Protein AF-A0A316LVY5-F1 (afdb_monomer_lite)

Foldseek 3Di:
DWDKDDDLEAEIEGEDDDDDPVCPPVCVRVVVVVVVLVVSLVRHDQPDKYKYKYFDDPPCPVVVVVSQWDDDPDRMIIHIHHRD

Secondary structure (DSSP, 8-state):
-EEEEE-SSSEEEEEEE---GGGTTTTHHHHHHHHHHHHHHHHS-SSS-EEEEEEPPTT-HHHHHHTT-EE-STTEEEEEE---

Structure (mmCIF, N/CA/C/O backbone):
data_AF-A0A316LVY5-F1
#
_entry.id   AF-A0A316LVY5-F1
#
loop_
_atom_site.group_PDB
_atom_site.id
_atom_site.type_symbol
_atom_site.label_atom_id
_atom_site.label_alt_id
_atom_site.label_comp_id
_atom_site.label_asym_id
_atom_site.label_entity_id
_atom_site.label_seq_id
_atom_site.pdbx_PDB_ins_code
_atom_site.Cartn_x
_atom_site.Cartn_y
_atom_site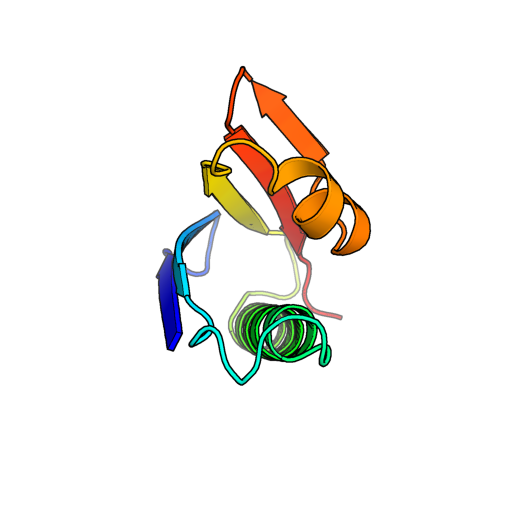.Cartn_z
_atom_site.occupancy
_atom_site.B_iso_or_equiv
_atom_site.auth_seq_id
_atom_site.auth_comp_id
_atom_site.auth_asym_id
_atom_site.auth_atom_id
_atom_site.pdbx_PDB_model_num
ATOM 1 N N . MET A 1 1 ? -12.564 3.447 0.350 1.00 92.56 1 MET A N 1
ATOM 2 C CA . MET A 1 1 ? -12.126 3.951 -0.970 1.00 92.56 1 MET A CA 1
ATOM 3 C C . MET A 1 1 ? -10.628 4.170 -0.942 1.00 92.56 1 MET A C 1
ATOM 5 O O . MET A 1 1 ? -10.084 4.335 0.148 1.00 92.56 1 MET A O 1
ATOM 9 N N . VAL A 1 2 ? -9.997 4.206 -2.111 1.00 96.38 2 VAL A N 1
ATOM 10 C CA . VAL A 1 2 ? -8.608 4.638 -2.275 1.00 96.38 2 VAL A CA 1
ATOM 11 C C . VAL A 1 2 ? -8.509 5.543 -3.503 1.00 96.38 2 VAL A C 1
ATOM 13 O O . VAL A 1 2 ? -9.203 5.298 -4.490 1.00 96.38 2 VAL A O 1
ATOM 16 N N . ARG A 1 3 ? -7.691 6.596 -3.430 1.00 97.75 3 ARG A N 1
ATOM 17 C CA . ARG A 1 3 ? -7.336 7.466 -4.556 1.00 97.75 3 ARG A CA 1
ATOM 18 C C . ARG A 1 3 ? -5.844 7.333 -4.832 1.00 97.75 3 ARG A C 1
ATOM 20 O O . ARG A 1 3 ? -5.028 7.670 -3.976 1.00 97.75 3 ARG A O 1
ATOM 27 N N . LEU A 1 4 ? -5.523 6.863 -6.032 1.00 97.75 4 LEU A N 1
ATOM 28 C CA . LEU A 1 4 ? -4.165 6.660 -6.519 1.00 97.75 4 LEU A CA 1
ATOM 29 C C . LEU A 1 4 ? -3.888 7.629 -7.672 1.00 97.75 4 LEU A C 1
ATOM 31 O O . LEU A 1 4 ? -4.720 7.778 -8.564 1.00 97.75 4 LEU A O 1
ATOM 35 N N . LEU A 1 5 ? -2.730 8.278 -7.639 1.00 97.81 5 LEU A N 1
ATOM 36 C CA . LEU A 1 5 ? -2.208 9.135 -8.704 1.00 97.81 5 LEU A CA 1
ATOM 37 C C . LEU A 1 5 ? -0.838 8.594 -9.114 1.00 97.81 5 LEU A C 1
ATOM 39 O O . LEU A 1 5 ? -0.137 8.071 -8.255 1.00 97.81 5 LEU A O 1
ATOM 43 N N . GLY A 1 6 ? -0.437 8.715 -10.375 1.00 96.31 6 GLY A N 1
ATOM 44 C CA . GLY A 1 6 ? 0.908 8.318 -10.796 1.00 96.31 6 GLY A CA 1
ATOM 45 C C . GLY A 1 6 ? 1.100 8.343 -12.304 1.00 96.31 6 GLY A C 1
ATOM 46 O O . GLY A 1 6 ? 0.134 8.466 -13.057 1.00 96.31 6 GLY A O 1
ATOM 47 N N . ASP A 1 7 ? 2.357 8.222 -12.720 1.00 95.25 7 ASP A N 1
ATOM 48 C CA . ASP A 1 7 ? 2.798 8.310 -14.118 1.00 95.25 7 ASP A CA 1
ATOM 49 C C . ASP A 1 7 ? 3.129 6.948 -14.756 1.00 95.25 7 ASP A C 1
ATOM 51 O O . ASP A 1 7 ? 3.382 6.881 -15.957 1.00 95.25 7 ASP A O 1
ATOM 55 N N . ARG A 1 8 ? 3.097 5.864 -13.965 1.00 92.94 8 ARG A N 1
ATOM 56 C CA . ARG A 1 8 ? 3.472 4.486 -14.350 1.00 92.94 8 ARG A CA 1
ATOM 57 C C . ARG A 1 8 ? 4.945 4.280 -14.722 1.00 92.94 8 ARG A C 1
ATOM 59 O O . ARG A 1 8 ? 5.308 3.168 -15.096 1.00 92.94 8 ARG A O 1
ATOM 66 N N . GLY A 1 9 ? 5.781 5.307 -14.600 1.00 92.19 9 GLY A N 1
ATOM 67 C CA . GLY A 1 9 ? 7.191 5.273 -14.988 1.00 92.19 9 GLY A CA 1
ATOM 68 C C . GLY A 1 9 ? 8.157 5.490 -13.828 1.00 92.19 9 GLY A C 1
ATOM 69 O O . GLY A 1 9 ? 9.268 4.973 -13.858 1.00 92.19 9 GLY A O 1
ATOM 70 N N . MET A 1 10 ? 7.754 6.229 -12.797 1.00 94.19 10 MET A N 1
ATOM 71 C CA . MET A 1 10 ? 8.648 6.584 -11.698 1.00 94.19 10 MET A CA 1
ATOM 72 C C . MET A 1 10 ? 7.961 6.483 -10.344 1.00 94.19 10 MET A C 1
ATOM 74 O O . MET A 1 10 ? 8.493 5.835 -9.440 1.00 94.19 10 MET A O 1
ATOM 78 N N . SER A 1 11 ? 6.784 7.096 -10.198 1.00 96.56 11 SER A N 1
ATOM 79 C CA . SER A 1 11 ? 6.150 7.201 -8.889 1.00 96.56 11 SER A CA 1
ATOM 80 C C . SER A 1 11 ? 4.627 7.221 -8.924 1.00 96.56 11 SER A C 1
ATOM 82 O O . SER A 1 11 ? 3.961 7.627 -9.882 1.00 96.56 11 SER A O 1
ATOM 84 N N . PHE A 1 12 ? 4.076 6.771 -7.804 1.00 98.31 12 PHE A N 1
ATOM 85 C CA . PHE A 1 12 ? 2.673 6.830 -7.459 1.00 98.31 12 PHE A CA 1
ATOM 86 C C . PHE A 1 12 ? 2.497 7.504 -6.105 1.00 98.31 12 PHE A C 1
ATOM 88 O O . PHE A 1 12 ? 3.313 7.351 -5.198 1.00 98.31 12 PHE A O 1
ATOM 95 N N . TYR A 1 13 ? 1.370 8.185 -5.939 1.00 97.88 13 TYR A N 1
ATOM 96 C CA . TYR A 1 13 ? 0.968 8.807 -4.692 1.00 97.88 13 TYR A CA 1
ATOM 97 C C . TYR A 1 13 ? -0.410 8.299 -4.257 1.00 97.88 13 TYR A C 1
ATOM 99 O O . TYR A 1 13 ? -1.419 8.494 -4.946 1.00 97.88 13 TYR A O 1
ATOM 107 N N . LEU A 1 14 ? -0.461 7.651 -3.093 1.00 97.56 14 LEU A N 1
ATOM 108 C CA . LEU A 1 14 ? -1.700 7.242 -2.441 1.00 97.56 14 LEU A CA 1
ATOM 109 C C . LEU A 1 14 ? -2.252 8.448 -1.678 1.00 97.56 14 LEU A C 1
ATOM 111 O O . LEU A 1 14 ? -1.837 8.757 -0.562 1.00 97.56 14 LEU A O 1
ATOM 115 N N . LYS A 1 15 ? -3.162 9.176 -2.333 1.00 95.31 15 LYS A N 1
ATOM 116 C CA . LYS A 1 15 ? -3.618 10.486 -1.862 1.00 95.31 15 LYS A CA 1
ATOM 117 C C . LYS A 1 15 ? -4.599 10.377 -0.706 1.00 95.31 15 LYS A C 1
ATOM 119 O O . LYS A 1 15 ? -4.391 11.023 0.315 1.00 95.31 15 LYS A O 1
ATOM 124 N N . ASP A 1 16 ? -5.645 9.572 -0.882 1.00 92.56 16 ASP A N 1
ATOM 125 C CA . ASP A 1 16 ? -6.651 9.343 0.152 1.00 92.56 16 ASP A CA 1
ATOM 126 C C . ASP A 1 16 ? -6.965 7.862 0.257 1.00 92.56 16 ASP A C 1
ATOM 128 O O . ASP A 1 16 ? -7.122 7.163 -0.746 1.00 92.56 16 ASP A O 1
ATOM 132 N N . MET A 1 17 ? -7.140 7.402 1.486 1.00 94.81 17 MET A N 1
ATOM 133 C CA . MET A 1 17 ? -7.645 6.077 1.778 1.00 94.81 17 MET A CA 1
ATOM 134 C C . MET A 1 17 ? -8.525 6.158 3.013 1.00 94.81 17 MET A C 1
ATOM 136 O O . MET A 1 17 ? -8.140 6.716 4.036 1.00 94.81 17 MET A O 1
ATOM 140 N N . ALA A 1 18 ? -9.724 5.595 2.910 1.00 94.06 18 ALA A N 1
ATOM 141 C CA . ALA A 1 18 ? -10.687 5.615 3.998 1.00 94.06 18 ALA A CA 1
ATOM 142 C C . ALA A 1 18 ? -11.465 4.305 4.061 1.00 94.06 18 ALA A C 1
ATOM 144 O O . ALA A 1 18 ? -11.951 3.795 3.043 1.00 94.06 18 ALA A O 1
ATOM 145 N N . ILE A 1 19 ? -11.619 3.800 5.281 1.00 95.12 19 ILE A N 1
ATOM 146 C CA . ILE A 1 19 ? -12.480 2.672 5.623 1.00 95.12 19 ILE A CA 1
ATOM 147 C C . ILE A 1 19 ? -13.561 3.199 6.558 1.00 95.12 19 ILE A C 1
ATOM 149 O O . ILE A 1 19 ? -13.249 3.811 7.581 1.00 95.12 19 ILE A O 1
ATOM 153 N N . LEU A 1 20 ? -14.828 2.957 6.215 1.00 95.88 20 LEU A N 1
ATOM 154 C CA . LEU A 1 20 ? -15.948 3.313 7.086 1.00 95.88 20 LEU A CA 1
ATOM 155 C C . LEU A 1 20 ? -15.761 2.658 8.468 1.00 95.88 20 LEU A C 1
ATOM 157 O O . LEU A 1 20 ? -15.399 1.479 8.506 1.00 95.88 20 LEU A O 1
ATOM 161 N N . PRO A 1 21 ? -16.076 3.346 9.582 1.00 95.88 21 PRO A N 1
ATOM 162 C CA . PRO A 1 21 ? -15.799 2.852 10.934 1.00 95.88 21 PRO A CA 1
ATOM 163 C C . PRO A 1 21 ? -16.256 1.407 11.195 1.00 95.88 21 PRO A C 1
ATOM 165 O O . PRO A 1 21 ? -15.484 0.591 11.685 1.00 95.88 21 PRO A O 1
ATOM 168 N N . LYS A 1 22 ? -17.464 1.033 10.745 1.00 97.62 22 LYS A N 1
ATOM 169 C CA . LYS A 1 22 ? -18.034 -0.325 10.901 1.00 97.62 22 LYS A CA 1
ATOM 170 C C . LYS A 1 22 ? -17.255 -1.464 10.208 1.00 97.62 22 LYS A C 1
ATOM 172 O O . LYS A 1 22 ? -17.540 -2.644 10.438 1.00 97.62 22 LYS A O 1
ATOM 177 N N . TRP A 1 23 ? -16.307 -1.120 9.338 1.00 96.44 23 TRP A N 1
ATOM 178 C CA . TRP A 1 23 ? -15.457 -2.047 8.584 1.00 96.44 23 TRP A CA 1
ATOM 179 C C . TRP A 1 23 ? -13.976 -1.982 8.997 1.00 96.44 23 TRP A C 1
ATOM 181 O O . TRP A 1 23 ? -13.153 -2.723 8.460 1.00 96.44 23 TRP A O 1
ATOM 191 N N . GLN A 1 24 ? -13.612 -1.119 9.948 1.00 94.94 24 GLN A N 1
ATOM 192 C CA . GLN A 1 24 ? -12.251 -1.059 10.483 1.00 94.94 24 GLN A CA 1
ATOM 193 C C . GLN A 1 24 ? -11.950 -2.285 11.361 1.00 94.94 24 GLN A C 1
ATOM 195 O O . GLN A 1 24 ? -12.860 -2.963 11.832 1.00 94.94 24 GLN A O 1
ATOM 200 N N . GLY A 1 25 ? -10.667 -2.629 11.516 1.00 95.19 25 GLY A N 1
ATOM 201 C CA . GLY A 1 25 ? -10.231 -3.819 12.267 1.00 95.19 25 GLY A CA 1
ATOM 202 C C . GLY A 1 25 ? -10.499 -5.168 11.580 1.00 95.19 25 GLY A C 1
ATOM 203 O O . GLY A 1 25 ? -10.066 -6.198 12.079 1.00 95.19 25 GLY A O 1
ATOM 204 N N . LYS A 1 26 ? -11.156 -5.182 10.411 1.00 97.12 26 LYS A N 1
ATOM 205 C CA . LYS A 1 26 ? -11.526 -6.403 9.665 1.00 97.12 26 LYS A CA 1
ATOM 206 C C . LYS A 1 26 ? -10.606 -6.716 8.480 1.00 97.12 26 LYS A C 1
ATOM 208 O O . LYS A 1 26 ? -10.979 -7.449 7.573 1.00 97.12 26 LYS A O 1
ATOM 213 N N . GLY A 1 27 ? -9.433 -6.087 8.419 1.00 96.62 27 GLY A N 1
ATOM 214 C CA . GLY A 1 27 ? -8.485 -6.263 7.312 1.00 96.62 27 GLY A CA 1
ATOM 215 C C . GLY A 1 27 ? -8.846 -5.537 6.007 1.00 96.62 27 GLY A C 1
ATOM 216 O O . GLY A 1 27 ? -8.053 -5.574 5.071 1.00 96.62 27 GLY A O 1
ATOM 217 N N . CYS A 1 28 ? -9.970 -4.810 5.934 1.00 97.38 28 CYS A N 1
ATOM 218 C CA . CYS A 1 28 ? -10.395 -4.107 4.714 1.00 97.38 28 CYS A CA 1
ATOM 219 C C . CYS A 1 28 ? -9.350 -3.107 4.191 1.00 97.38 28 CYS A C 1
ATOM 221 O O . CYS A 1 28 ? -9.167 -2.982 2.984 1.00 97.38 28 CYS A O 1
ATOM 223 N N . GLY A 1 29 ? -8.640 -2.415 5.089 1.00 96.81 29 GLY A N 1
ATOM 224 C CA . GLY A 1 29 ? -7.561 -1.504 4.698 1.00 96.81 29 GLY A CA 1
ATOM 225 C C . GLY A 1 29 ? -6.406 -2.236 4.015 1.00 96.81 29 GLY A C 1
ATOM 226 O O . GLY A 1 29 ? -5.972 -1.841 2.936 1.00 96.81 29 GLY A O 1
ATOM 227 N N . LYS A 1 30 ? -5.963 -3.351 4.605 1.00 97.69 30 LYS A N 1
ATOM 228 C CA . LYS A 1 30 ? -4.924 -4.201 4.017 1.00 97.69 30 LYS A CA 1
ATOM 229 C C . LYS A 1 30 ? -5.365 -4.728 2.652 1.00 97.69 30 LYS A C 1
ATOM 231 O O . LYS A 1 30 ? -4.585 -4.655 1.714 1.00 97.69 30 LYS A O 1
ATOM 236 N N . ALA A 1 31 ? -6.610 -5.191 2.527 1.00 97.75 31 ALA A N 1
ATOM 237 C CA . ALA A 1 31 ? -7.156 -5.682 1.263 1.00 97.75 31 ALA A CA 1
ATOM 238 C C . ALA A 1 31 ? -7.142 -4.608 0.160 1.00 97.75 31 ALA A C 1
ATOM 240 O O . ALA A 1 31 ? -6.682 -4.888 -0.942 1.00 97.75 31 ALA A O 1
ATOM 241 N N . LEU A 1 32 ? -7.555 -3.369 0.465 1.00 97.81 32 LEU A N 1
ATOM 242 C CA . LEU A 1 32 ? -7.479 -2.263 -0.501 1.00 97.81 32 LEU A CA 1
ATOM 243 C C . LEU A 1 32 ? -6.043 -1.985 -0.956 1.00 97.81 32 LEU A C 1
ATOM 245 O O . LEU A 1 32 ? -5.817 -1.788 -2.146 1.00 97.81 32 LEU A O 1
ATOM 249 N N . LEU A 1 33 ? -5.080 -1.979 -0.031 1.00 97.94 33 LEU A N 1
ATOM 250 C CA . LEU A 1 33 ? -3.673 -1.789 -0.382 1.00 97.94 33 LEU A CA 1
ATOM 251 C C . LEU A 1 33 ? -3.150 -2.917 -1.278 1.00 97.94 33 LEU A C 1
ATOM 253 O O . LEU A 1 33 ? -2.472 -2.626 -2.254 1.00 97.94 33 LEU A O 1
ATOM 257 N N . GLN A 1 34 ? -3.516 -4.177 -1.015 1.00 97.94 34 GLN A N 1
ATOM 258 C CA . GLN A 1 34 ? -3.129 -5.288 -1.894 1.00 97.94 34 GLN A CA 1
ATOM 259 C C . GLN A 1 34 ? -3.691 -5.128 -3.309 1.00 97.94 34 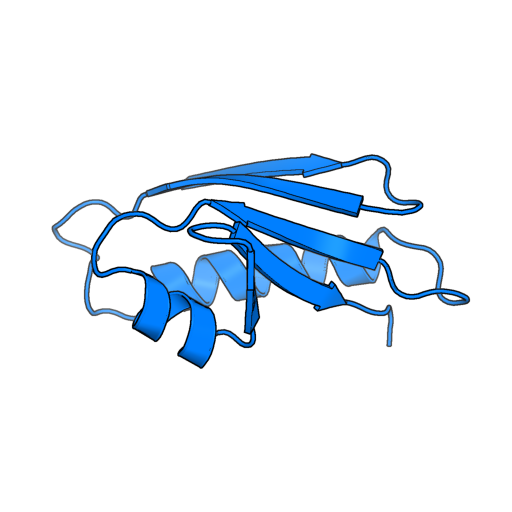GLN A C 1
ATOM 261 O O . GLN A 1 34 ? -2.962 -5.333 -4.273 1.00 97.94 34 GLN A O 1
ATOM 266 N N . SER A 1 35 ? -4.950 -4.699 -3.448 1.00 97.75 35 SER A N 1
ATOM 267 C CA . SER A 1 35 ? -5.527 -4.389 -4.762 1.00 97.75 35 SER A CA 1
ATOM 268 C C . SER A 1 35 ? -4.776 -3.266 -5.482 1.00 97.75 35 SER A C 1
ATOM 270 O O . SER A 1 35 ? -4.590 -3.341 -6.692 1.00 97.75 35 SER A O 1
ATOM 272 N N . VAL A 1 36 ? -4.318 -2.243 -4.753 1.00 98.19 36 VAL A N 1
ATOM 273 C CA . VAL A 1 36 ? -3.485 -1.171 -5.319 1.00 98.19 36 VAL A CA 1
ATOM 274 C C . VAL A 1 36 ? -2.132 -1.705 -5.779 1.00 98.19 36 VAL A C 1
ATOM 276 O O . VAL A 1 36 ? -1.709 -1.370 -6.879 1.00 98.19 36 VAL A O 1
ATOM 279 N N . TYR A 1 37 ? -1.465 -2.533 -4.974 1.00 97.88 37 TYR A N 1
ATOM 280 C CA . TYR A 1 37 ? -0.160 -3.092 -5.334 1.00 97.88 37 TYR A CA 1
ATOM 281 C C . TYR A 1 37 ? -0.254 -3.962 -6.583 1.00 97.88 37 TYR A C 1
ATOM 283 O O . TYR A 1 37 ? 0.494 -3.727 -7.523 1.00 97.88 37 TYR A O 1
ATOM 291 N N . ALA A 1 38 ? -1.229 -4.876 -6.626 1.00 97.88 38 ALA A N 1
ATOM 292 C CA . ALA A 1 38 ? -1.475 -5.721 -7.791 1.00 97.88 38 ALA A CA 1
ATOM 293 C C . ALA A 1 38 ? -1.727 -4.878 -9.049 1.00 97.88 38 ALA A C 1
ATOM 295 O O . ALA A 1 38 ? -1.085 -5.085 -10.074 1.00 97.88 38 ALA A O 1
ATOM 296 N N . TRP A 1 39 ? -2.583 -3.854 -8.949 1.00 97.38 39 TRP A N 1
ATOM 297 C CA . TRP A 1 39 ? -2.842 -2.968 -10.080 1.00 97.38 39 TRP A CA 1
ATOM 298 C C . TRP A 1 39 ? -1.580 -2.225 -10.535 1.00 97.38 39 TRP A C 1
ATOM 300 O O . TRP A 1 39 ? -1.342 -2.122 -11.733 1.00 97.38 39 TRP A O 1
ATOM 310 N N . ILE A 1 40 ? -0.757 -1.713 -9.613 1.00 97.75 40 ILE A N 1
ATOM 311 C CA . ILE A 1 40 ? 0.501 -1.044 -9.974 1.00 97.75 40 ILE A CA 1
ATOM 312 C C . ILE A 1 40 ? 1.437 -2.030 -10.676 1.00 97.75 40 ILE A C 1
ATOM 314 O O . ILE A 1 40 ? 1.898 -1.728 -11.770 1.00 97.75 40 ILE A O 1
ATOM 318 N N . GLU A 1 41 ? 1.680 -3.203 -10.093 1.00 96.38 41 GLU A N 1
ATOM 319 C CA . GLU A 1 41 ? 2.578 -4.222 -10.651 1.00 96.38 41 GLU A CA 1
ATOM 320 C C . GLU A 1 41 ? 2.138 -4.680 -12.053 1.00 96.38 41 GLU A C 1
ATOM 322 O O . GLU A 1 41 ? 2.978 -4.859 -12.930 1.00 96.38 41 GLU A O 1
ATOM 327 N N . GLU A 1 42 ? 0.833 -4.776 -12.314 1.00 96.25 42 GLU A N 1
ATOM 328 C CA . GLU A 1 42 ? 0.285 -5.095 -13.641 1.00 96.25 42 GLU A CA 1
ATOM 329 C C . GLU A 1 42 ? 0.432 -3.952 -14.666 1.00 96.25 42 GLU A C 1
ATOM 331 O O . GLU A 1 42 ? 0.417 -4.202 -15.874 1.00 96.25 42 GLU A O 1
ATOM 336 N N . ASN A 1 43 ? 0.565 -2.698 -14.214 1.00 95.75 43 ASN A N 1
ATOM 337 C CA . ASN A 1 43 ? 0.492 -1.494 -15.057 1.00 95.75 43 ASN A CA 1
ATOM 338 C C . ASN A 1 43 ? 1.813 -0.721 -15.193 1.00 95.75 43 ASN A C 1
ATOM 340 O O . ASN A 1 43 ? 1.823 0.340 -15.825 1.00 95.75 43 ASN A O 1
ATOM 344 N N . ILE A 1 44 ? 2.907 -1.229 -14.630 1.00 96.94 44 ILE A N 1
ATOM 345 C CA . ILE A 1 44 ? 4.258 -0.680 -14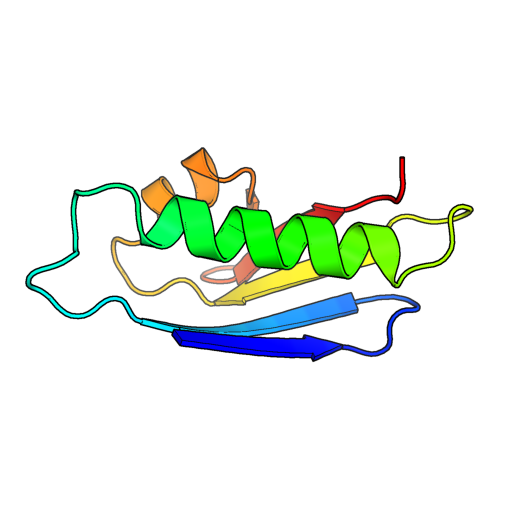.802 1.00 96.94 44 ILE A CA 1
ATOM 346 C C . ILE A 1 44 ? 5.121 -1.575 -15.698 1.00 96.94 44 ILE A C 1
ATOM 348 O O . ILE A 1 44 ? 4.797 -2.737 -15.977 1.00 96.94 44 ILE A O 1
ATOM 352 N N . ALA A 1 45 ? 6.232 -1.010 -16.164 1.00 94.38 45 ALA A N 1
ATOM 353 C CA . ALA A 1 45 ? 7.258 -1.738 -16.898 1.00 94.38 45 ALA A CA 1
ATOM 354 C C . ALA A 1 45 ? 7.981 -2.750 -15.981 1.00 94.38 45 ALA A C 1
ATOM 356 O O . ALA A 1 45 ? 8.062 -2.557 -14.768 1.00 94.38 45 ALA A O 1
ATOM 357 N N . ALA A 1 46 ? 8.493 -3.847 -16.544 1.00 94.00 46 ALA A N 1
ATOM 358 C CA . ALA A 1 46 ? 9.139 -4.917 -15.768 1.00 94.00 46 ALA A CA 1
ATOM 359 C C . ALA A 1 46 ? 10.600 -4.601 -15.403 1.00 94.00 46 ALA A C 1
ATOM 361 O O . ALA A 1 46 ? 11.186 -5.178 -14.483 1.00 94.00 46 ALA A O 1
ATOM 362 N N . GLU A 1 47 ? 11.194 -3.669 -16.135 1.00 94.19 47 GLU A N 1
ATOM 363 C CA . GLU A 1 47 ? 12.605 -3.336 -16.104 1.00 94.19 47 GLU A CA 1
ATOM 364 C C . GLU A 1 47 ? 12.994 -2.618 -14.809 1.00 94.19 47 GLU A C 1
ATOM 366 O O . GLU A 1 47 ? 14.065 -2.882 -14.255 1.00 94.19 47 GLU A O 1
ATOM 371 N N . TYR A 1 48 ? 12.121 -1.751 -14.290 1.00 93.44 48 TYR A N 1
ATOM 372 C CA . TYR A 1 48 ? 12.430 -0.869 -13.168 1.00 93.44 48 TYR A CA 1
ATOM 373 C C . TYR A 1 48 ? 11.358 -0.900 -12.069 1.00 93.44 48 TYR A C 1
ATOM 375 O O . TYR A 1 48 ? 10.171 -1.071 -12.348 1.00 93.44 48 TYR A O 1
ATOM 383 N N . PRO A 1 49 ? 11.762 -0.745 -10.794 1.00 96.56 49 PRO A N 1
ATOM 384 C CA . PRO A 1 49 ? 10.822 -0.502 -9.713 1.00 96.56 49 PRO A CA 1
ATOM 385 C C . PRO A 1 49 ? 10.300 0.943 -9.753 1.00 96.56 49 PRO A C 1
ATOM 387 O O . PRO A 1 49 ? 10.986 1.849 -10.223 1.00 96.56 49 PRO A O 1
ATOM 390 N N . VAL A 1 50 ? 9.122 1.162 -9.177 1.00 97.75 50 VAL A N 1
ATOM 391 C CA . VAL A 1 50 ? 8.509 2.483 -8.965 1.00 97.75 50 VAL A CA 1
ATOM 392 C C . VAL A 1 50 ? 8.300 2.736 -7.473 1.00 97.75 50 VAL A C 1
ATOM 394 O O . VAL A 1 50 ? 8.164 1.786 -6.692 1.00 97.75 50 VAL A O 1
ATOM 397 N N . SER A 1 51 ? 8.246 4.002 -7.060 1.00 97.62 51 SER A N 1
ATOM 398 C CA . SER A 1 51 ? 7.855 4.356 -5.693 1.00 97.62 51 SER A CA 1
ATOM 399 C C . SER A 1 51 ? 6.336 4.453 -5.553 1.00 97.62 51 SER A C 1
ATOM 401 O O . SER A 1 51 ? 5.635 4.944 -6.433 1.00 97.62 51 SER A O 1
ATOM 403 N N . LEU A 1 52 ? 5.810 4.000 -4.419 1.00 98.19 52 LEU A N 1
ATOM 404 C CA . LEU A 1 52 ? 4.474 4.327 -3.942 1.00 98.19 52 LEU A CA 1
ATOM 405 C C . LEU A 1 52 ? 4.609 5.108 -2.641 1.00 98.19 52 LEU A C 1
ATOM 407 O O . LEU A 1 52 ? 5.102 4.587 -1.640 1.00 98.19 52 LEU A O 1
ATOM 411 N N . GLU A 1 53 ? 4.149 6.349 -2.662 1.00 97.62 53 GLU A N 1
ATOM 412 C CA . GLU A 1 53 ? 4.345 7.319 -1.592 1.00 97.62 53 GLU A CA 1
ATOM 413 C C . GLU A 1 53 ? 3.015 7.732 -0.962 1.00 97.62 53 GLU A C 1
ATOM 415 O O . GLU A 1 53 ? 1.969 7.765 -1.616 1.00 97.62 53 GLU A O 1
ATOM 420 N N . LEU A 1 54 ? 3.051 8.056 0.329 1.00 97.31 54 LEU A N 1
ATOM 421 C CA . LEU A 1 54 ? 1.916 8.613 1.058 1.00 97.31 54 LEU A CA 1
ATOM 422 C C . LEU A 1 54 ? 2.375 9.523 2.193 1.00 97.31 54 LEU A C 1
ATOM 424 O O . LEU A 1 54 ? 3.514 9.457 2.652 1.00 97.31 54 LEU A O 1
ATOM 428 N N . LEU A 1 55 ? 1.445 10.337 2.687 1.00 95.94 55 LEU A N 1
ATOM 429 C CA . LEU A 1 55 ? 1.582 11.027 3.964 1.00 95.94 55 LEU A CA 1
ATOM 430 C C . LEU A 1 55 ? 0.711 10.320 4.996 1.00 95.94 55 LEU A C 1
ATOM 432 O O . LEU A 1 55 ? -0.512 10.253 4.849 1.00 95.94 55 LEU A O 1
ATOM 436 N N . SER A 1 56 ? 1.339 9.795 6.043 1.00 93.94 56 SER A N 1
ATOM 437 C CA . SER A 1 56 ? 0.616 9.066 7.074 1.00 93.94 56 SER A CA 1
ATOM 438 C C . SER A 1 56 ? -0.137 10.014 8.004 1.00 93.94 56 SER A C 1
ATOM 440 O O . SER A 1 56 ? 0.349 11.076 8.413 1.00 93.94 56 SER A O 1
ATOM 442 N N . SER A 1 57 ? -1.364 9.618 8.341 1.00 91.75 57 SER A N 1
ATOM 443 C CA . SER A 1 57 ? -2.136 10.278 9.391 1.00 91.75 57 SER A CA 1
ATOM 444 C C . SER A 1 57 ? -1.602 9.864 10.764 1.00 91.75 57 SER A C 1
ATOM 446 O O . SER A 1 57 ? -1.177 8.719 10.918 1.00 91.75 57 SER A O 1
ATOM 448 N N . PRO A 1 58 ? -1.651 10.743 11.782 1.00 89.75 58 PRO A N 1
ATOM 449 C CA . PRO A 1 58 ? -1.194 10.400 13.126 1.00 89.75 58 PRO A CA 1
ATOM 450 C C . PRO A 1 58 ? -1.790 9.073 13.618 1.00 89.75 58 PRO A C 1
ATOM 452 O O . PRO A 1 58 ? -3.007 8.896 13.607 1.00 89.75 58 PRO A O 1
ATOM 455 N N . GLY A 1 59 ? -0.928 8.138 14.026 1.00 90.94 59 GLY A N 1
ATOM 456 C CA . GLY A 1 59 ? -1.329 6.814 14.516 1.00 90.94 59 GLY A CA 1
ATOM 457 C C . GLY A 1 59 ? -1.540 5.740 13.439 1.00 90.94 59 GLY A C 1
ATOM 458 O O . GLY A 1 59 ? -1.756 4.584 13.792 1.00 90.94 59 GLY A O 1
ATOM 459 N N . ALA A 1 60 ? -1.445 6.071 12.146 1.00 93.00 60 ALA A N 1
ATOM 460 C CA . ALA A 1 60 ? -1.560 5.097 11.054 1.00 93.00 60 ALA A CA 1
ATOM 461 C C . ALA A 1 60 ? -0.208 4.506 10.605 1.00 93.00 60 ALA A C 1
ATOM 463 O O . ALA A 1 60 ? -0.188 3.548 9.832 1.00 93.00 60 ALA A O 1
ATOM 464 N N . ASP A 1 61 ? 0.912 5.027 11.109 1.00 94.19 61 ASP A N 1
ATOM 465 C CA . ASP A 1 61 ? 2.266 4.652 10.679 1.00 94.19 61 ASP A CA 1
ATOM 466 C C . ASP A 1 61 ? 2.510 3.147 10.835 1.00 94.19 61 ASP A C 1
ATOM 468 O O . ASP A 1 61 ? 2.924 2.483 9.888 1.00 94.19 61 ASP A O 1
ATOM 472 N N . ALA A 1 62 ? 2.155 2.581 11.993 1.00 95.38 62 ALA A N 1
ATOM 473 C CA . ALA A 1 62 ? 2.308 1.152 12.269 1.00 95.38 62 ALA A CA 1
ATOM 474 C C . ALA A 1 62 ? 1.482 0.275 11.310 1.00 95.38 62 ALA A C 1
ATOM 476 O O . ALA A 1 62 ? 1.925 -0.801 10.906 1.00 95.38 62 ALA A O 1
ATOM 477 N N . PHE A 1 63 ? 0.295 0.739 10.901 1.00 95.94 63 PHE A N 1
ATOM 478 C CA . PHE A 1 63 ? -0.526 0.036 9.915 1.00 95.94 63 PHE A CA 1
ATOM 479 C C . PHE A 1 63 ? 0.162 0.004 8.545 1.00 95.94 63 PHE A C 1
ATOM 481 O O . PHE A 1 63 ? 0.243 -1.060 7.927 1.00 95.94 63 PHE A O 1
ATOM 488 N N . TYR A 1 64 ? 0.685 1.140 8.079 1.00 97.00 64 TYR A N 1
ATOM 489 C CA . TYR A 1 64 ? 1.384 1.208 6.796 1.00 97.00 64 TYR A CA 1
ATOM 490 C C . TYR A 1 64 ? 2.728 0.468 6.830 1.00 97.00 64 TYR A C 1
ATOM 492 O O . TYR A 1 64 ? 3.053 -0.227 5.868 1.00 97.00 64 TYR A O 1
ATOM 500 N N . GLN A 1 65 ? 3.457 0.507 7.949 1.00 97.00 65 GLN A N 1
ATOM 501 C CA . GLN A 1 65 ? 4.669 -0.294 8.164 1.00 97.00 65 GLN A CA 1
ATOM 502 C C . GLN A 1 65 ? 4.386 -1.793 8.061 1.00 97.00 65 GLN A C 1
ATOM 504 O O . GLN A 1 65 ? 5.054 -2.504 7.313 1.00 97.00 65 GLN A O 1
ATOM 509 N N . ALA A 1 66 ? 3.325 -2.273 8.715 1.00 96.88 66 ALA A N 1
ATOM 510 C CA . ALA A 1 66 ? 2.873 -3.658 8.582 1.00 96.88 66 ALA A CA 1
ATOM 511 C C . ALA A 1 66 ? 2.412 -4.013 7.151 1.00 96.88 66 ALA A C 1
ATOM 513 O O . ALA A 1 66 ? 2.330 -5.190 6.795 1.00 96.88 66 ALA A O 1
ATOM 514 N N . CYS A 1 67 ? 2.118 -3.007 6.322 1.00 97.25 67 CYS A N 1
ATOM 515 C CA . CYS A 1 67 ? 1.820 -3.151 4.899 1.00 97.25 67 CYS A CA 1
ATOM 516 C C . CYS A 1 67 ? 3.046 -2.917 3.995 1.00 97.25 67 CYS A C 1
ATOM 518 O O . CYS A 1 67 ? 2.881 -2.775 2.786 1.00 97.25 67 CYS A O 1
ATOM 520 N N . GLY A 1 68 ? 4.267 -2.907 4.537 1.00 97.38 68 GLY A N 1
ATOM 521 C CA . GLY A 1 68 ? 5.512 -2.852 3.765 1.00 97.38 68 GLY A CA 1
ATOM 522 C C . GLY A 1 68 ? 5.967 -1.450 3.356 1.00 97.38 68 GLY A C 1
ATOM 523 O O . GLY A 1 68 ? 6.839 -1.335 2.500 1.00 97.38 68 GLY A O 1
ATOM 524 N N . PHE A 1 69 ? 5.379 -0.394 3.923 1.00 97.75 69 PHE A N 1
ATOM 525 C CA . PHE A 1 69 ? 5.914 0.960 3.787 1.00 97.75 69 PHE A CA 1
ATOM 526 C C . PHE A 1 69 ? 7.020 1.224 4.813 1.00 97.75 69 PHE A C 1
ATOM 528 O O . PHE A 1 69 ? 6.964 0.759 5.948 1.00 97.75 69 PHE A O 1
ATOM 535 N N . SER A 1 70 ? 7.976 2.064 4.441 1.00 96.81 70 SER A N 1
ATOM 536 C CA . SER A 1 70 ? 9.033 2.571 5.313 1.00 96.81 70 SER A CA 1
ATOM 537 C C . SER A 1 70 ? 8.856 4.069 5.528 1.00 96.81 70 SER A C 1
ATOM 539 O O . SER A 1 70 ? 8.422 4.776 4.618 1.00 96.81 70 SER A O 1
ATOM 541 N N . CYS A 1 71 ? 9.198 4.575 6.715 1.00 93.81 71 CYS A N 1
ATOM 542 C CA . CYS A 1 71 ? 9.183 6.016 6.966 1.00 93.81 71 CYS A CA 1
ATOM 543 C C . CYS A 1 71 ? 10.233 6.716 6.097 1.00 93.81 71 CYS A C 1
ATOM 545 O O . CYS A 1 71 ? 11.387 6.294 6.036 1.00 93.81 71 CYS A O 1
ATOM 547 N N . TRP A 1 72 ? 9.835 7.809 5.457 1.00 85.12 72 TRP A N 1
ATOM 548 C CA . TRP A 1 72 ? 10.684 8.624 4.604 1.00 85.12 72 TRP A CA 1
ATOM 549 C C . TRP A 1 72 ? 10.374 10.097 4.857 1.00 85.12 72 TRP A C 1
ATOM 551 O O . TRP A 1 72 ? 9.362 10.615 4.406 1.00 85.12 72 TRP A O 1
ATOM 561 N N . GLN A 1 73 ? 11.259 10.750 5.612 1.00 74.81 73 GLN A N 1
ATOM 562 C CA . GLN A 1 73 ? 11.211 12.178 5.947 1.00 74.81 73 GLN A CA 1
ATOM 563 C C . GLN A 1 73 ? 9.898 12.653 6.608 1.00 74.81 73 GLN A C 1
ATOM 565 O O . GLN A 1 73 ? 8.900 12.987 5.969 1.00 74.81 73 GLN A O 1
ATOM 570 N N . GLY A 1 74 ? 9.912 12.765 7.938 1.00 83.94 74 GLY A N 1
ATOM 571 C CA . GLY A 1 74 ? 8.758 13.253 8.695 1.00 83.94 74 GLY A CA 1
ATOM 572 C C . GLY A 1 74 ? 7.570 12.294 8.602 1.00 83.94 74 GLY A C 1
ATOM 573 O O . GLY A 1 74 ? 7.677 11.146 9.018 1.00 83.94 74 GLY A O 1
ATOM 574 N N . LYS A 1 75 ? 6.434 12.773 8.077 1.00 86.19 75 LYS A N 1
ATOM 575 C CA . LYS A 1 75 ?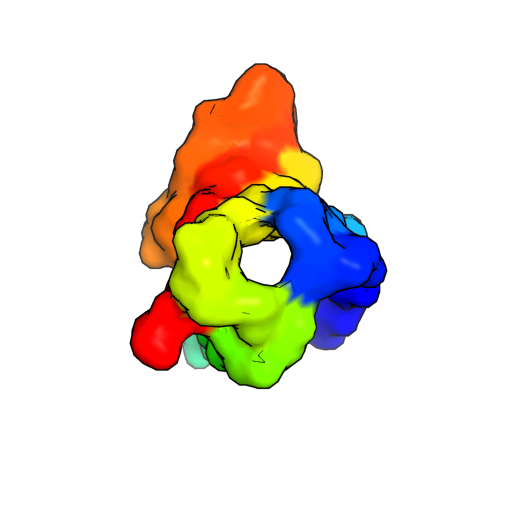 5.201 11.975 7.908 1.00 86.19 75 LYS A CA 1
ATOM 576 C C . LYS A 1 75 ? 5.131 11.216 6.580 1.00 86.19 75 LYS A C 1
ATOM 578 O O . LYS A 1 75 ? 4.141 10.526 6.334 1.00 86.19 75 LYS A O 1
ATOM 583 N N . GLY A 1 76 ? 6.124 11.388 5.709 1.00 94.88 76 GLY A N 1
ATOM 584 C CA . GLY A 1 76 ? 6.199 10.652 4.456 1.00 94.88 76 GLY A CA 1
ATOM 585 C C . GLY A 1 76 ? 6.465 9.175 4.707 1.00 94.88 76 GLY A C 1
ATOM 586 O O . GLY A 1 76 ? 7.213 8.797 5.611 1.00 94.88 76 GLY A O 1
ATOM 587 N N . MET A 1 77 ? 5.831 8.327 3.908 1.00 97.25 77 MET A N 1
ATOM 588 C CA . MET A 1 77 ? 6.120 6.902 3.869 1.00 97.25 77 MET A CA 1
ATOM 589 C C . MET A 1 77 ? 6.200 6.434 2.424 1.00 97.25 77 MET A C 1
ATOM 591 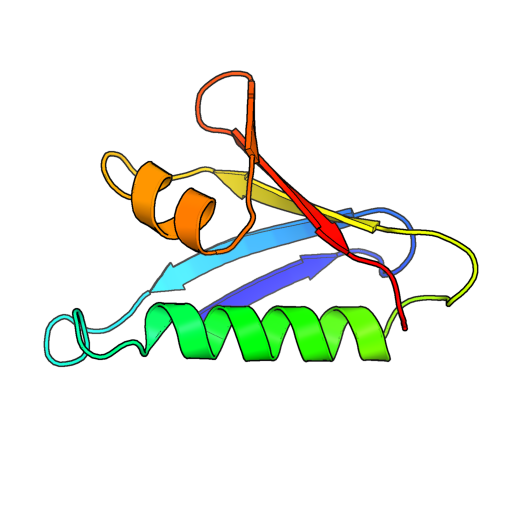O O . MET A 1 77 ? 5.453 6.911 1.571 1.00 97.25 77 MET A O 1
ATOM 595 N N . ILE A 1 78 ? 7.093 5.485 2.167 1.00 97.75 78 ILE A N 1
ATOM 596 C CA . ILE A 1 78 ? 7.397 4.996 0.825 1.00 97.75 78 ILE A CA 1
ATOM 597 C C . ILE A 1 78 ? 7.453 3.472 0.800 1.00 97.75 78 ILE A C 1
ATOM 599 O O . ILE A 1 78 ? 7.937 2.837 1.738 1.00 97.75 78 ILE A O 1
ATOM 603 N N . ARG A 1 79 ? 6.973 2.877 -0.287 1.00 97.62 79 ARG A N 1
ATOM 604 C CA . ARG A 1 79 ? 7.168 1.466 -0.618 1.00 97.62 79 ARG A CA 1
ATOM 605 C C . ARG A 1 79 ? 7.624 1.364 -2.067 1.00 97.62 79 ARG A C 1
ATOM 607 O O . ARG A 1 79 ? 7.002 1.958 -2.938 1.00 97.62 79 ARG A O 1
ATOM 614 N N . MET A 1 80 ? 8.675 0.592 -2.328 1.00 97.56 80 MET A N 1
ATOM 615 C CA . MET A 1 80 ? 9.073 0.26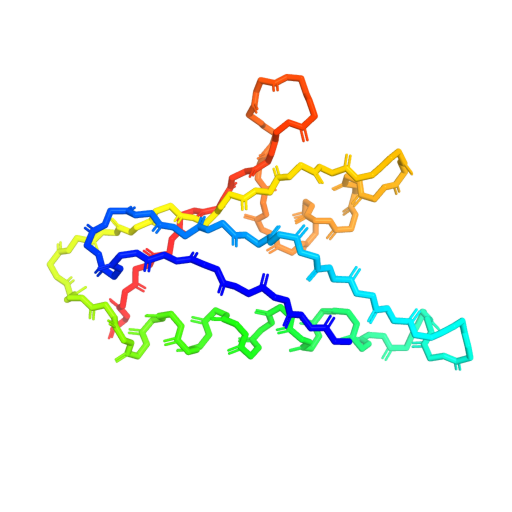8 -3.699 1.00 97.56 80 MET A CA 1
ATOM 616 C C . MET A 1 80 ? 8.266 -0.930 -4.196 1.00 97.56 80 MET A C 1
ATOM 618 O O . MET A 1 80 ? 8.113 -1.918 -3.473 1.00 97.56 80 MET A O 1
ATOM 622 N N . LEU A 1 81 ? 7.752 -0.838 -5.418 1.00 97.31 81 LEU A N 1
ATOM 623 C CA . LEU A 1 81 ? 7.027 -1.910 -6.097 1.00 97.31 81 LEU A CA 1
ATOM 624 C C . LEU A 1 81 ? 7.724 -2.215 -7.418 1.00 97.31 81 LEU A C 1
ATOM 626 O O . LEU A 1 81 ? 8.192 -1.304 -8.099 1.00 97.31 81 LEU A O 1
ATOM 630 N N . LYS A 1 82 ? 7.801 -3.492 -7.780 1.00 95.81 82 LYS A N 1
ATOM 631 C CA . LYS A 1 82 ? 8.349 -3.944 -9.057 1.00 95.81 82 LYS A CA 1
ATOM 632 C C . LYS A 1 82 ? 7.429 -5.016 -9.609 1.00 95.81 82 LYS A C 1
ATOM 634 O O . LYS A 1 82 ? 6.970 -5.867 -8.854 1.00 95.81 82 LYS A O 1
ATOM 639 N N . ARG A 1 83 ? 7.188 -4.975 -10.915 1.00 93.62 83 ARG A N 1
ATOM 640 C CA . ARG A 1 83 ? 6.464 -6.037 -11.600 1.00 93.62 83 ARG A CA 1
ATOM 641 C C . ARG A 1 83 ? 7.253 -7.344 -11.503 1.00 93.62 83 ARG A C 1
ATOM 643 O O . ARG A 1 83 ? 8.449 -7.367 -11.808 1.00 93.62 83 ARG A O 1
ATOM 650 N N . SER A 1 84 ? 6.564 -8.375 -11.022 1.00 82.12 84 SER A N 1
ATOM 651 C CA . SER A 1 84 ? 7.075 -9.747 -10.923 1.00 82.12 84 SER A CA 1
ATOM 652 C C . SER A 1 84 ? 7.105 -10.431 -12.285 1.00 82.12 84 SER A C 1
ATOM 654 O O . SER A 1 84 ? 6.215 -10.124 -13.113 1.00 82.12 84 SER A O 1
#

Radius of gyration: 12.67 Å; chains: 1; bounding box: 31×23×31 Å

pLDDT: mean 95.24, std 3.85, range [74.81, 98.31]

Sequence (84 aa):
MVRLLGDRGMSFYLKDMAILPKWQGKGCGKALLQSVYAWIEENIAAEYPVSLELLSSPGADAFYQACGFSCWQGKGMIRMLKRS